Protein AF-A0A2S7SZ64-F1 (afdb_monomer_lite)

Structure (mmCIF, N/CA/C/O backbone):
data_AF-A0A2S7SZ64-F1
#
_entry.id   AF-A0A2S7SZ64-F1
#
loop_
_atom_site.group_PDB
_atom_site.id
_atom_site.type_symbol
_atom_site.label_atom_id
_atom_site.label_alt_id
_atom_site.label_comp_id
_atom_site.label_asym_id
_atom_site.label_entity_id
_atom_site.label_seq_id
_atom_site.pdbx_PDB_ins_code
_atom_site.Cartn_x
_atom_site.Cartn_y
_atom_site.Cartn_z
_atom_site.occupancy
_atom_site.B_iso_or_equiv
_atom_site.auth_seq_id
_atom_site.auth_comp_id
_atom_site.auth_asym_id
_atom_site.auth_atom_id
_atom_site.pdbx_PDB_model_num
ATOM 1 N N . MET A 1 1 ? -9.208 21.417 10.713 1.00 79.12 1 MET A N 1
ATOM 2 C CA . MET A 1 1 ? -8.557 20.089 10.823 1.00 79.12 1 MET A CA 1
ATOM 3 C C . MET A 1 1 ? -8.308 19.455 9.451 1.00 79.12 1 MET A C 1
ATOM 5 O O . MET A 1 1 ? -7.155 19.184 9.151 1.00 79.12 1 MET A O 1
ATOM 9 N N . ALA A 1 2 ? -9.322 19.334 8.583 1.00 84.81 2 ALA A N 1
ATOM 10 C CA . ALA A 1 2 ? -9.185 18.764 7.230 1.00 84.81 2 ALA A CA 1
ATOM 11 C C . ALA A 1 2 ? -8.068 19.393 6.367 1.00 84.81 2 ALA A C 1
ATOM 13 O O . ALA A 1 2 ? -7.246 18.671 5.818 1.00 84.81 2 ALA A O 1
ATOM 14 N N . LYS A 1 3 ? -7.961 20.733 6.325 1.00 90.75 3 LYS A N 1
ATOM 15 C CA . LYS A 1 3 ? -6.885 21.425 5.583 1.00 90.75 3 LYS A CA 1
ATOM 16 C C . LYS A 1 3 ? -5.477 20.989 6.020 1.00 90.75 3 LYS A C 1
ATOM 18 O O . LYS A 1 3 ? -4.621 20.765 5.177 1.00 90.75 3 LYS A O 1
ATOM 23 N N . LYS A 1 4 ? -5.252 20.815 7.331 1.00 91.81 4 LYS A N 1
ATOM 24 C CA . LYS A 1 4 ? -3.962 20.362 7.882 1.00 91.81 4 LYS A CA 1
ATOM 25 C C . LYS A 1 4 ? -3.650 18.928 7.450 1.00 91.81 4 LYS A C 1
ATOM 27 O O . LYS A 1 4 ? -2.520 18.651 7.080 1.00 91.81 4 LYS A O 1
ATOM 32 N N . ILE A 1 5 ? -4.650 18.046 7.462 1.00 92.88 5 ILE A N 1
ATOM 33 C CA . ILE A 1 5 ? -4.507 16.649 7.023 1.00 92.88 5 ILE A CA 1
ATOM 34 C C . ILE A 1 5 ? -4.114 16.592 5.546 1.00 92.88 5 ILE A C 1
ATOM 36 O O . ILE A 1 5 ? -3.137 15.937 5.213 1.00 92.88 5 ILE A O 1
ATOM 40 N N . ILE A 1 6 ? -4.812 17.330 4.680 1.00 95.12 6 ILE A N 1
ATOM 41 C CA . ILE A 1 6 ? -4.512 17.355 3.241 1.00 95.12 6 ILE A CA 1
ATOM 42 C C . ILE A 1 6 ? -3.080 17.841 2.985 1.00 95.12 6 ILE A C 1
ATOM 44 O O . ILE A 1 6 ? -2.352 17.220 2.219 1.00 95.12 6 ILE A O 1
ATOM 48 N N . ILE A 1 7 ? -2.647 18.904 3.670 1.00 96.69 7 ILE A N 1
ATOM 49 C CA . ILE A 1 7 ? -1.274 19.415 3.547 1.00 96.69 7 ILE A CA 1
ATOM 50 C C . ILE A 1 7 ? -0.246 18.361 3.986 1.00 96.69 7 ILE A C 1
ATOM 52 O O . ILE A 1 7 ? 0.742 18.158 3.287 1.00 96.69 7 ILE A O 1
ATOM 56 N N . LEU A 1 8 ? -0.481 17.663 5.105 1.00 96.69 8 LEU A N 1
ATOM 57 C CA . LEU A 1 8 ? 0.413 16.596 5.569 1.00 96.69 8 LEU A CA 1
ATOM 58 C C . LEU A 1 8 ? 0.513 15.448 4.559 1.00 96.69 8 LEU A C 1
ATOM 60 O O . LEU A 1 8 ? 1.610 14.944 4.338 1.00 96.69 8 LEU A O 1
ATOM 64 N N . ILE A 1 9 ? -0.602 15.075 3.922 1.00 97.50 9 ILE A N 1
ATOM 65 C CA . ILE A 1 9 ? -0.622 14.045 2.876 1.00 97.50 9 ILE A CA 1
ATOM 66 C C . ILE A 1 9 ? 0.201 14.496 1.669 1.00 97.50 9 ILE A C 1
ATOM 68 O O . ILE A 1 9 ? 1.030 13.740 1.177 1.00 97.50 9 ILE A O 1
ATOM 72 N N . ILE A 1 10 ? 0.025 15.734 1.202 1.00 98.00 10 ILE A N 1
ATOM 73 C CA . ILE A 1 10 ? 0.775 16.254 0.048 1.00 98.00 10 ILE A CA 1
ATOM 74 C C . ILE A 1 10 ? 2.279 16.275 0.347 1.00 98.00 10 ILE A C 1
ATOM 76 O O . ILE A 1 10 ? 3.070 15.758 -0.439 1.00 98.00 10 ILE A O 1
ATOM 80 N N . ILE A 1 11 ? 2.676 16.823 1.499 1.00 97.94 11 ILE A N 1
ATOM 81 C CA . ILE A 1 11 ? 4.088 16.893 1.895 1.00 97.94 11 ILE A CA 1
ATOM 82 C C . ILE A 1 11 ? 4.673 15.486 2.046 1.00 97.94 11 ILE A C 1
ATOM 84 O O . ILE A 1 11 ? 5.750 15.216 1.521 1.00 97.94 11 ILE A O 1
ATOM 88 N N . GLY A 1 12 ? 3.962 14.579 2.719 1.00 97.75 12 GLY A N 1
ATOM 89 C CA . GLY A 1 12 ? 4.413 13.203 2.892 1.00 97.75 12 GLY A CA 1
ATOM 90 C C . GLY A 1 12 ? 4.493 12.436 1.571 1.00 97.75 12 GLY A C 1
ATOM 91 O O . GLY A 1 12 ? 5.416 11.650 1.397 1.00 97.75 12 GLY A O 1
ATOM 92 N N . THR A 1 13 ? 3.605 12.716 0.612 1.00 98.25 13 THR A N 1
ATOM 93 C CA . THR A 1 13 ? 3.666 12.158 -0.750 1.00 98.25 13 THR A CA 1
ATOM 94 C C . THR A 1 13 ? 4.953 12.575 -1.445 1.00 98.25 13 THR A C 1
ATOM 96 O O . THR A 1 13 ? 5.682 11.721 -1.938 1.00 98.25 13 THR A O 1
ATOM 99 N N . ILE A 1 14 ? 5.254 13.879 -1.457 1.00 98.12 14 ILE A N 1
ATOM 100 C CA . ILE A 1 14 ? 6.459 14.421 -2.099 1.00 98.12 14 ILE A CA 1
ATOM 101 C C . ILE A 1 14 ? 7.715 13.864 -1.420 1.00 98.12 14 ILE A C 1
ATOM 103 O O . ILE A 1 14 ? 8.629 13.400 -2.100 1.00 98.12 14 ILE A O 1
ATOM 107 N N . ALA A 1 15 ? 7.743 13.866 -0.085 1.00 97.81 15 ALA A N 1
ATOM 108 C CA . ALA A 1 15 ? 8.870 13.360 0.688 1.00 97.81 15 ALA A CA 1
ATOM 109 C C . ALA A 1 15 ? 9.101 11.862 0.448 1.00 97.81 15 ALA A C 1
ATOM 111 O O . ALA A 1 15 ? 10.234 11.449 0.212 1.00 97.81 15 ALA A O 1
ATOM 112 N N . TYR A 1 16 ? 8.039 11.053 0.468 1.00 97.50 16 TYR A N 1
ATOM 113 C CA . TYR A 1 16 ? 8.145 9.613 0.252 1.00 97.50 16 TYR A CA 1
ATOM 114 C C . TYR A 1 16 ? 8.490 9.269 -1.195 1.00 97.50 16 TYR A C 1
ATOM 116 O O . TYR A 1 16 ? 9.268 8.351 -1.418 1.00 97.50 16 TYR A O 1
ATOM 124 N N . LEU A 1 17 ? 7.986 10.024 -2.172 1.00 96.62 17 LEU A N 1
ATOM 125 C CA . LEU A 1 17 ? 8.370 9.851 -3.569 1.00 96.62 17 LEU A CA 1
ATOM 126 C C . LEU A 1 17 ? 9.868 10.119 -3.761 1.00 96.62 17 LEU A C 1
ATOM 128 O O . LEU A 1 17 ? 10.572 9.272 -4.298 1.00 96.62 17 LEU A O 1
ATOM 132 N N . ALA A 1 18 ? 10.367 11.261 -3.280 1.00 96.62 18 ALA A N 1
ATOM 133 C CA . ALA A 1 18 ? 11.772 11.634 -3.432 1.00 96.62 18 ALA A CA 1
ATOM 134 C C . ALA A 1 18 ? 12.711 10.688 -2.664 1.00 96.62 18 ALA A C 1
ATOM 136 O O . ALA A 1 18 ? 13.688 10.184 -3.216 1.00 96.62 18 ALA A O 1
ATOM 137 N N . PHE A 1 19 ? 12.404 10.421 -1.393 1.00 96.75 19 PHE A N 1
ATOM 138 C CA . PHE A 1 19 ? 13.246 9.576 -0.553 1.00 96.75 19 PHE A CA 1
ATOM 139 C C . PHE A 1 19 ? 13.125 8.097 -0.925 1.00 96.75 19 PHE A C 1
ATOM 141 O O . PHE A 1 19 ? 14.127 7.395 -0.980 1.00 96.75 19 PHE A O 1
ATOM 148 N N . GLY A 1 20 ? 11.918 7.624 -1.238 1.00 93.12 20 GLY A N 1
ATOM 149 C CA . GLY A 1 20 ? 11.683 6.268 -1.723 1.00 93.12 20 GLY A CA 1
ATOM 150 C C . GLY A 1 20 ? 12.435 6.002 -3.022 1.00 93.12 20 GLY A C 1
ATOM 151 O O . GLY A 1 20 ? 13.107 4.982 -3.119 1.00 93.12 20 GLY A O 1
ATOM 152 N N . TRP A 1 21 ? 12.414 6.943 -3.971 1.00 90.50 21 TRP A N 1
ATOM 153 C CA . TRP A 1 21 ? 13.226 6.841 -5.186 1.00 90.50 21 TRP A CA 1
ATOM 154 C C . TRP A 1 21 ? 14.716 6.723 -4.853 1.00 90.50 21 TRP A C 1
ATOM 156 O O . TRP A 1 21 ? 15.386 5.805 -5.315 1.00 90.50 21 TRP A O 1
ATOM 166 N N . PHE A 1 22 ? 15.237 7.608 -4.001 1.00 94.31 22 PHE A N 1
ATOM 167 C CA . PHE A 1 22 ? 16.640 7.566 -3.591 1.00 94.31 22 PHE A CA 1
ATOM 168 C C . PHE A 1 22 ? 17.032 6.223 -2.949 1.00 94.31 22 PHE A C 1
ATOM 170 O O . PHE A 1 22 ? 18.067 5.651 -3.280 1.00 94.31 22 PHE A O 1
ATOM 177 N N . ILE A 1 23 ? 16.205 5.678 -2.056 1.00 96.00 23 ILE A N 1
ATOM 178 C CA . ILE A 1 23 ? 16.510 4.401 -1.405 1.00 96.00 23 ILE A CA 1
ATOM 179 C C . ILE A 1 23 ? 16.375 3.228 -2.385 1.00 96.00 23 ILE A C 1
ATOM 181 O O . ILE A 1 23 ? 17.302 2.432 -2.517 1.00 96.00 23 ILE A O 1
ATOM 185 N N . PHE A 1 24 ? 15.232 3.091 -3.055 1.00 90.06 24 PHE A N 1
ATOM 186 C CA . PHE A 1 24 ? 14.918 1.877 -3.811 1.00 90.06 24 PHE A CA 1
ATOM 187 C C . PHE A 1 24 ? 15.576 1.827 -5.185 1.00 90.06 24 PHE A C 1
ATOM 189 O O . PHE A 1 24 ? 15.987 0.749 -5.599 1.00 90.06 24 PHE A O 1
ATOM 196 N N . ASP A 1 25 ? 15.705 2.963 -5.866 1.00 87.69 25 ASP A N 1
ATOM 197 C CA . ASP A 1 25 ? 16.307 3.022 -7.198 1.00 87.69 25 ASP A CA 1
ATOM 198 C C . ASP A 1 25 ? 17.821 3.250 -7.099 1.00 87.69 25 ASP A C 1
ATOM 200 O O . ASP A 1 25 ? 18.612 2.465 -7.615 1.00 87.69 25 ASP A O 1
ATOM 204 N N . TYR A 1 26 ? 18.249 4.275 -6.352 1.00 91.44 26 TYR A N 1
ATOM 205 C CA . TYR A 1 26 ? 19.664 4.653 -6.315 1.00 91.44 26 TYR A CA 1
ATOM 206 C C . TYR A 1 26 ? 20.508 3.783 -5.371 1.00 91.44 26 TYR A C 1
ATOM 208 O O . TYR A 1 26 ? 21.548 3.273 -5.784 1.00 91.44 26 TYR A O 1
ATOM 216 N N . LEU A 1 27 ? 20.091 3.584 -4.113 1.00 95.25 27 LEU A N 1
ATOM 217 C CA . LEU A 1 27 ? 20.891 2.791 -3.164 1.00 95.25 27 LEU A CA 1
ATOM 218 C C . LEU A 1 27 ? 20.735 1.280 -3.364 1.00 95.25 27 LEU A C 1
ATOM 220 O O . LEU A 1 27 ? 21.711 0.542 -3.236 1.00 95.25 27 LEU A O 1
ATOM 224 N N . LEU A 1 28 ? 19.512 0.816 -3.630 1.00 94.62 28 LEU A N 1
ATOM 225 C CA . LEU A 1 28 ? 19.178 -0.610 -3.646 1.00 94.62 28 LEU A CA 1
ATOM 226 C C . LEU A 1 28 ? 18.861 -1.166 -5.040 1.00 94.62 28 LEU A C 1
ATOM 228 O O . LEU A 1 28 ? 18.703 -2.381 -5.161 1.00 94.62 28 LEU A O 1
ATOM 232 N N . GLY A 1 29 ? 18.800 -0.342 -6.091 1.00 88.94 29 GLY A N 1
ATOM 233 C CA . GLY A 1 29 ? 18.338 -0.775 -7.417 1.00 88.94 29 GLY A CA 1
ATOM 234 C C . GLY A 1 29 ? 19.162 -1.933 -7.977 1.00 88.94 29 GLY A C 1
ATOM 235 O O . GLY A 1 29 ? 18.632 -3.012 -8.224 1.00 88.94 29 GLY A O 1
ATOM 236 N N . ALA A 1 30 ? 20.488 -1.773 -8.038 1.00 90.25 30 ALA A N 1
ATOM 237 C CA . ALA A 1 30 ? 21.381 -2.825 -8.531 1.00 90.25 30 ALA A CA 1
ATOM 238 C C . ALA A 1 30 ? 21.287 -4.119 -7.702 1.00 90.25 30 ALA A C 1
ATOM 240 O O . ALA A 1 30 ? 21.290 -5.222 -8.247 1.00 90.25 30 ALA A O 1
ATOM 241 N N . TYR A 1 31 ? 21.179 -3.992 -6.375 1.00 93.31 31 TYR A N 1
ATOM 242 C CA . TYR A 1 31 ? 21.040 -5.148 -5.493 1.00 93.31 31 TYR A CA 1
ATOM 243 C C . TYR A 1 31 ? 19.717 -5.883 -5.734 1.00 93.31 31 TYR A C 1
ATOM 245 O O . TYR A 1 31 ? 19.708 -7.111 -5.832 1.00 93.31 31 TYR A O 1
ATOM 253 N N . THR A 1 32 ? 18.611 -5.147 -5.856 1.00 89.81 32 THR A N 1
ATOM 254 C CA . THR A 1 32 ? 17.286 -5.736 -6.078 1.00 89.81 32 THR A CA 1
ATOM 255 C C . THR A 1 32 ? 17.177 -6.373 -7.458 1.00 89.81 32 THR A C 1
ATOM 257 O O . THR A 1 32 ? 16.687 -7.495 -7.550 1.00 89.81 32 THR A O 1
ATOM 260 N N . ASP A 1 33 ? 17.715 -5.760 -8.512 1.00 87.44 33 ASP A N 1
ATOM 261 C CA . ASP A 1 33 ? 17.693 -6.347 -9.856 1.00 87.44 33 ASP A CA 1
ATOM 262 C C . ASP A 1 33 ? 18.474 -7.676 -9.926 1.00 87.44 33 ASP A C 1
ATOM 264 O O . ASP A 1 33 ? 18.007 -8.631 -10.550 1.00 87.44 33 ASP A O 1
ATOM 268 N N . MET A 1 34 ? 19.610 -7.788 -9.225 1.00 91.50 34 MET A N 1
ATOM 269 C CA . MET A 1 34 ? 20.414 -9.021 -9.191 1.00 91.50 34 MET A CA 1
ATOM 270 C C . MET A 1 34 ? 19.818 -10.142 -8.328 1.00 91.50 34 MET A C 1
ATOM 272 O O . MET A 1 34 ? 20.130 -11.310 -8.552 1.00 91.50 34 MET A O 1
ATOM 276 N N . ASN A 1 35 ? 19.002 -9.805 -7.325 1.00 93.56 35 ASN A N 1
ATOM 277 C CA . ASN A 1 35 ? 18.551 -10.756 -6.299 1.00 93.56 35 ASN A CA 1
ATOM 278 C C . ASN A 1 35 ? 17.030 -10.972 -6.280 1.00 93.56 35 ASN A C 1
ATOM 280 O O . ASN A 1 35 ? 16.515 -11.630 -5.376 1.00 93.56 35 ASN A O 1
ATOM 284 N N . THR A 1 36 ? 16.295 -10.441 -7.258 1.00 86.38 36 THR A N 1
ATOM 285 C CA . THR A 1 36 ? 14.858 -10.697 -7.418 1.00 86.38 36 THR A CA 1
ATOM 286 C C . THR A 1 36 ? 14.589 -11.584 -8.624 1.00 86.38 36 THR A C 1
ATOM 288 O O . THR A 1 36 ? 15.327 -11.591 -9.609 1.00 86.38 36 THR A O 1
ATOM 291 N N . THR A 1 37 ? 13.527 -12.386 -8.539 1.00 86.19 37 THR A N 1
ATOM 292 C CA . THR A 1 37 ? 13.108 -13.249 -9.645 1.00 86.19 37 THR A CA 1
ATOM 293 C C . THR A 1 37 ? 12.700 -12.400 -10.844 1.00 86.19 37 THR A C 1
ATOM 295 O O . THR A 1 37 ? 11.754 -11.618 -10.766 1.00 86.19 37 THR A O 1
ATOM 298 N N . GLN A 1 38 ? 13.385 -12.597 -11.968 1.00 85.31 38 GLN A N 1
ATOM 299 C CA . GLN A 1 38 ? 13.095 -11.905 -13.218 1.00 85.31 38 GLN A CA 1
ATOM 300 C C . GLN A 1 38 ? 12.168 -12.768 -14.077 1.00 85.31 38 GLN A C 1
ATOM 302 O O . GLN A 1 38 ? 12.602 -13.729 -14.709 1.00 85.31 38 GLN A O 1
ATOM 307 N N . ILE A 1 39 ? 10.875 -12.440 -14.085 1.00 90.56 39 ILE A N 1
ATOM 308 C CA . ILE A 1 39 ? 9.897 -13.071 -14.980 1.00 90.56 39 ILE A CA 1
ATOM 309 C C . ILE A 1 39 ? 9.826 -12.228 -16.266 1.00 90.56 39 ILE A C 1
ATOM 311 O O . ILE A 1 39 ? 9.465 -11.048 -16.184 1.00 90.56 39 ILE A O 1
ATOM 315 N N . PRO A 1 40 ? 10.155 -12.783 -17.451 1.00 90.06 40 PRO A N 1
ATOM 316 C CA . PRO A 1 40 ? 10.099 -12.036 -18.705 1.00 90.06 40 PRO A CA 1
ATOM 317 C C . PRO A 1 40 ? 8.723 -11.401 -18.939 1.00 90.06 40 PRO A C 1
ATOM 319 O O . PRO A 1 40 ? 7.695 -12.062 -18.817 1.00 90.06 40 PRO A O 1
ATOM 322 N N . GLY A 1 41 ? 8.708 -10.106 -19.261 1.00 89.06 41 GLY A N 1
ATOM 323 C CA . GLY A 1 41 ? 7.478 -9.344 -19.501 1.00 89.06 41 GLY A CA 1
ATOM 324 C C . GLY A 1 41 ? 6.691 -8.947 -18.245 1.00 89.06 41 GLY A C 1
ATOM 325 O O . GLY A 1 41 ? 5.656 -8.295 -18.372 1.00 89.06 41 GLY A O 1
ATOM 326 N N . PHE A 1 42 ? 7.152 -9.292 -17.037 1.00 92.25 42 PHE A N 1
ATOM 327 C CA . PHE A 1 42 ? 6.466 -8.906 -15.801 1.00 92.25 42 PHE A CA 1
ATOM 328 C C . PHE A 1 42 ? 6.705 -7.441 -15.417 1.00 92.25 42 PHE A C 1
ATOM 330 O O . PHE A 1 42 ? 5.750 -6.730 -15.109 1.00 92.25 42 PHE A O 1
ATOM 337 N N . LYS A 1 43 ? 7.961 -6.977 -15.444 1.00 91.38 43 LYS A N 1
ATOM 338 C CA . LYS A 1 43 ? 8.329 -5.577 -15.166 1.00 91.38 43 LYS A CA 1
ATOM 339 C C . LYS A 1 43 ? 8.089 -4.734 -16.421 1.00 91.38 43 LYS A C 1
ATOM 341 O O . LYS A 1 43 ? 8.429 -5.156 -17.526 1.00 91.38 43 LYS A O 1
ATOM 346 N N . LYS A 1 44 ? 7.502 -3.552 -16.249 1.00 92.12 44 LYS A N 1
ATOM 347 C CA . LYS A 1 44 ? 7.314 -2.581 -17.331 1.00 92.12 44 LYS A CA 1
ATOM 348 C C . LYS A 1 44 ? 8.646 -1.945 -17.707 1.00 92.12 44 LYS A C 1
ATOM 350 O O . LYS A 1 44 ? 9.493 -1.704 -16.846 1.00 92.12 44 LYS A O 1
ATOM 355 N N . THR A 1 45 ? 8.818 -1.664 -18.991 1.00 91.94 45 THR A N 1
ATOM 356 C CA . THR A 1 45 ? 9.939 -0.860 -19.485 1.00 91.94 45 THR A CA 1
ATOM 357 C C . THR A 1 45 ? 9.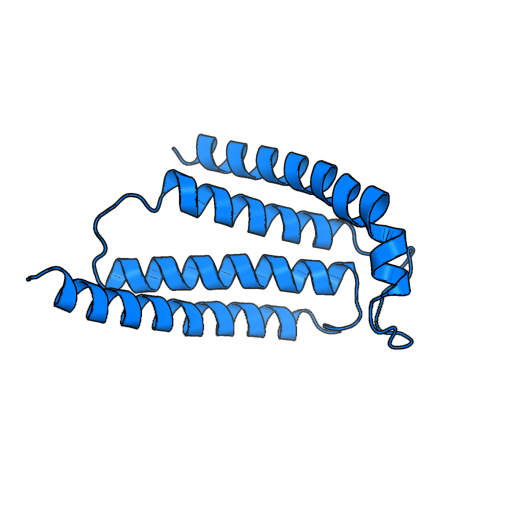782 0.604 -19.060 1.00 91.94 45 THR A C 1
ATOM 359 O O . THR A 1 45 ? 8.715 1.021 -18.605 1.00 91.94 45 THR A O 1
ATOM 362 N N . ALA A 1 46 ? 10.842 1.404 -19.194 1.00 89.94 46 ALA A N 1
ATOM 363 C CA . ALA A 1 46 ? 10.826 2.810 -18.778 1.00 89.94 46 ALA A CA 1
ATOM 364 C C . ALA A 1 46 ? 9.748 3.644 -19.501 1.00 89.94 46 ALA A C 1
ATOM 366 O O . ALA A 1 46 ? 9.155 4.533 -18.898 1.00 89.94 46 ALA A O 1
ATOM 367 N N . ASP A 1 47 ? 9.455 3.332 -20.765 1.00 93.62 47 ASP A N 1
ATOM 368 C CA . ASP A 1 47 ? 8.396 3.955 -21.571 1.00 93.62 47 ASP A CA 1
ATOM 369 C C . ASP A 1 47 ? 6.981 3.504 -21.173 1.00 93.62 47 ASP A C 1
ATOM 371 O O . ASP A 1 47 ? 6.019 4.248 -21.354 1.00 93.62 47 ASP A O 1
ATOM 375 N N . GLN A 1 48 ? 6.846 2.310 -20.595 1.00 93.69 48 GLN A N 1
ATOM 376 C CA . GLN A 1 48 ? 5.576 1.781 -20.090 1.00 93.69 48 GLN A CA 1
ATOM 377 C C . GLN A 1 48 ? 5.304 2.177 -18.632 1.00 93.69 48 GLN A C 1
ATOM 379 O O . GLN A 1 48 ? 4.170 2.048 -18.155 1.00 93.69 48 GLN A O 1
ATOM 384 N N . PHE A 1 49 ? 6.334 2.621 -17.910 1.00 94.44 49 PHE A N 1
ATOM 385 C CA . PHE A 1 49 ? 6.238 3.010 -16.512 1.00 94.44 49 PHE A CA 1
ATOM 386 C C . PHE A 1 49 ? 5.304 4.211 -16.335 1.00 94.44 49 PHE A C 1
ATOM 388 O O . PHE A 1 49 ? 5.452 5.247 -16.982 1.00 94.44 49 PHE A O 1
ATOM 395 N N . SER A 1 50 ? 4.348 4.104 -15.410 1.00 95.94 50 SER A N 1
ATOM 396 C CA . SER A 1 50 ? 3.367 5.168 -15.175 1.00 95.94 50 SER A CA 1
ATOM 397 C C . SER A 1 50 ? 3.660 5.939 -13.893 1.00 95.94 50 SER A C 1
ATOM 399 O O . SER A 1 50 ? 3.262 5.547 -12.792 1.00 95.94 50 SER A O 1
ATOM 401 N N . MET A 1 51 ? 4.307 7.095 -14.052 1.00 95.94 51 MET A N 1
ATOM 402 C CA . MET A 1 51 ? 4.577 8.021 -12.951 1.00 95.94 51 MET A CA 1
ATOM 403 C C . MET A 1 51 ? 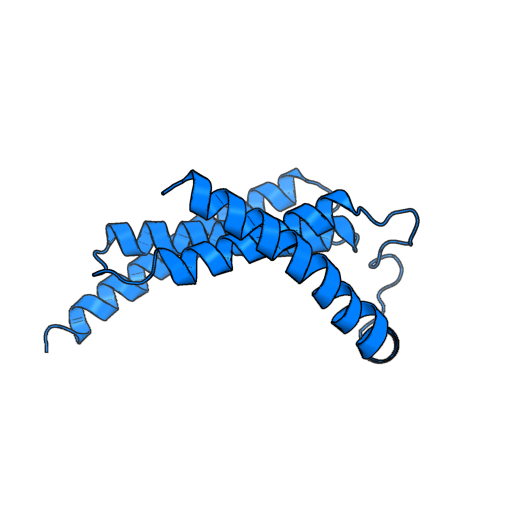3.308 8.464 -12.194 1.00 95.94 51 MET A C 1
ATOM 405 O O . MET A 1 51 ? 3.347 8.494 -10.963 1.00 95.94 51 MET A O 1
ATOM 409 N N . PRO A 1 52 ? 2.159 8.746 -12.848 1.00 97.06 52 PRO A N 1
ATOM 410 C CA . PRO A 1 52 ? 0.927 9.072 -12.129 1.00 97.06 52 PRO A CA 1
ATOM 411 C C . PRO A 1 52 ? 0.486 7.985 -11.142 1.00 97.06 52 PRO A C 1
ATOM 413 O O . PRO A 1 52 ? 0.106 8.302 -10.016 1.00 97.06 52 PRO A O 1
ATOM 416 N N . TYR A 1 53 ? 0.579 6.705 -11.519 1.00 97.06 53 TYR A N 1
ATOM 417 C CA . TYR A 1 53 ? 0.232 5.610 -10.611 1.00 97.06 53 TYR A CA 1
ATOM 418 C C . TYR A 1 53 ? 1.232 5.474 -9.456 1.00 97.06 53 TYR A C 1
ATOM 420 O O . TYR A 1 53 ? 0.817 5.194 -8.330 1.00 97.06 53 TYR A O 1
ATOM 428 N N . LEU A 1 54 ? 2.521 5.758 -9.679 1.00 96.88 54 LEU A N 1
ATOM 429 C CA . LEU A 1 54 ? 3.491 5.825 -8.582 1.00 96.88 54 LEU A CA 1
ATOM 430 C C . LEU A 1 54 ? 3.127 6.943 -7.592 1.00 96.88 54 LEU A C 1
ATOM 432 O O . LEU A 1 54 ? 3.105 6.712 -6.385 1.00 96.88 54 LEU A O 1
ATOM 436 N N . VAL A 1 55 ? 2.768 8.133 -8.086 1.00 98.00 55 VAL A N 1
ATOM 437 C CA . VAL A 1 55 ? 2.338 9.254 -7.233 1.00 98.00 55 VAL A CA 1
ATOM 438 C C . VAL A 1 55 ? 1.094 8.885 -6.420 1.00 98.00 55 VAL A C 1
ATOM 440 O O . VAL A 1 55 ? 1.047 9.175 -5.225 1.00 98.00 55 VAL A O 1
ATOM 443 N N . ILE A 1 56 ? 0.114 8.202 -7.024 1.00 98.12 56 ILE A N 1
ATOM 444 C CA . ILE A 1 56 ? -1.078 7.710 -6.311 1.00 98.12 56 ILE A CA 1
ATOM 445 C C . ILE A 1 56 ? -0.684 6.706 -5.219 1.00 98.12 56 ILE A C 1
ATOM 447 O O . ILE A 1 56 ? -1.209 6.784 -4.107 1.00 98.12 56 ILE A O 1
ATOM 451 N N . SER A 1 57 ? 0.264 5.807 -5.499 1.00 97.94 57 SER A N 1
ATOM 452 C CA . SER A 1 57 ? 0.777 4.861 -4.506 1.00 97.94 57 SER A CA 1
ATOM 453 C C . SER A 1 57 ? 1.392 5.582 -3.300 1.00 97.94 57 SER A C 1
ATOM 455 O O . SER A 1 57 ? 0.995 5.340 -2.156 1.00 97.94 57 SER A O 1
ATOM 457 N N . CYS A 1 58 ? 2.284 6.547 -3.549 1.00 98.12 58 CYS A N 1
ATOM 458 C CA . CYS A 1 58 ? 2.901 7.361 -2.502 1.00 98.12 58 CYS A CA 1
ATOM 459 C C . CYS A 1 58 ? 1.865 8.181 -1.717 1.00 98.12 58 CYS A C 1
ATOM 461 O O . CYS A 1 58 ? 1.977 8.304 -0.496 1.00 98.12 58 CYS A O 1
ATOM 463 N N . ALA A 1 59 ? 0.842 8.712 -2.392 1.00 98.38 59 ALA A N 1
ATOM 464 C CA . ALA A 1 59 ? -0.225 9.474 -1.753 1.00 98.38 59 ALA A CA 1
ATOM 465 C C . ALA A 1 59 ? -1.084 8.610 -0.829 1.00 98.38 59 ALA A C 1
ATOM 467 O O . ALA A 1 59 ? -1.385 9.026 0.291 1.00 98.38 59 ALA A O 1
ATOM 468 N N . ALA A 1 60 ? -1.426 7.393 -1.254 1.00 98.38 60 ALA A N 1
ATOM 469 C CA . ALA A 1 60 ? -2.152 6.440 -0.423 1.00 98.38 60 ALA A CA 1
ATOM 470 C C . ALA A 1 60 ? -1.340 6.032 0.813 1.00 98.38 60 ALA A C 1
ATOM 472 O O . ALA A 1 60 ? -1.879 6.015 1.922 1.00 98.38 60 ALA A O 1
ATOM 473 N N . TYR A 1 61 ? -0.033 5.797 0.656 1.00 97.88 61 TYR A N 1
ATOM 474 C CA . TYR A 1 61 ? 0.832 5.492 1.793 1.00 97.88 61 TYR A CA 1
ATOM 475 C C . TYR A 1 61 ? 0.974 6.679 2.750 1.00 97.88 61 TYR A C 1
ATOM 477 O O . TYR A 1 61 ? 0.835 6.527 3.962 1.00 97.88 61 TYR A O 1
ATOM 485 N N . SER A 1 62 ? 1.164 7.892 2.228 1.00 97.81 62 SER A N 1
ATOM 486 C CA . SER A 1 62 ? 1.209 9.093 3.060 1.00 97.81 62 SER A CA 1
ATOM 487 C C . SER A 1 62 ? -0.107 9.315 3.813 1.00 97.81 62 SER A C 1
ATOM 489 O O . SER A 1 62 ? -0.086 9.597 5.013 1.00 97.81 62 SER A O 1
ATOM 491 N N . ALA A 1 63 ? -1.251 9.116 3.152 1.00 97.50 63 ALA A N 1
ATOM 492 C CA . ALA A 1 63 ? -2.565 9.162 3.784 1.00 97.50 63 ALA A CA 1
ATOM 493 C C . ALA A 1 63 ? -2.715 8.119 4.895 1.00 97.50 63 ALA A C 1
ATOM 495 O O . ALA A 1 63 ? -3.248 8.452 5.954 1.00 97.50 63 ALA A O 1
ATOM 496 N N . LEU A 1 64 ? -2.193 6.904 4.703 1.00 96.75 64 LEU A N 1
ATOM 497 C CA . LEU A 1 64 ? -2.176 5.864 5.731 1.00 96.75 64 LEU A CA 1
ATOM 498 C C . LEU A 1 64 ? -1.362 6.295 6.953 1.00 96.75 64 LEU A C 1
ATOM 500 O O . LEU A 1 64 ? -1.856 6.210 8.075 1.00 96.75 64 LEU A O 1
ATOM 504 N N . ILE A 1 65 ? -0.150 6.814 6.752 1.00 96.00 65 ILE A N 1
ATOM 505 C CA . ILE A 1 65 ? 0.697 7.277 7.858 1.00 96.00 65 ILE A CA 1
ATOM 506 C C . ILE A 1 65 ? 0.047 8.453 8.595 1.00 96.00 65 ILE A C 1
ATOM 508 O O . ILE A 1 65 ? 0.007 8.459 9.825 1.00 96.00 65 ILE A O 1
ATOM 512 N N . VAL A 1 66 ? -0.531 9.423 7.880 1.00 94.94 66 VAL A N 1
ATOM 513 C CA . VAL A 1 66 ? -1.260 10.538 8.507 1.00 94.94 66 VAL A CA 1
ATOM 514 C C . VAL A 1 66 ? -2.479 10.031 9.279 1.00 94.94 66 VAL A C 1
ATOM 516 O O . VAL A 1 66 ? -2.721 10.490 10.396 1.00 94.94 66 VAL A O 1
ATOM 519 N N . PHE A 1 67 ? -3.226 9.071 8.731 1.00 92.38 67 PHE A N 1
ATOM 520 C CA . PHE A 1 67 ? -4.346 8.436 9.421 1.00 92.38 67 PHE A CA 1
ATOM 521 C C . PHE A 1 67 ? -3.890 7.766 10.726 1.00 92.38 67 PHE A C 1
ATOM 523 O O . PHE A 1 67 ? -4.475 8.020 11.778 1.00 92.38 67 PHE A O 1
ATOM 530 N N . VAL A 1 68 ? -2.794 7.005 10.697 1.00 90.56 68 VAL A N 1
ATOM 531 C CA . VAL A 1 68 ? -2.228 6.360 11.891 1.00 90.56 68 VAL A CA 1
ATOM 532 C C . VAL A 1 68 ? -1.770 7.390 12.929 1.00 90.56 68 VAL A C 1
ATOM 534 O O . VAL A 1 68 ? -2.156 7.315 14.093 1.00 90.56 68 VAL A O 1
ATOM 537 N N . LEU A 1 69 ? -0.996 8.396 12.525 1.00 90.00 69 LEU A N 1
ATOM 538 C CA . LEU A 1 69 ? -0.418 9.365 13.460 1.00 90.00 69 LEU A CA 1
ATOM 539 C C . LEU A 1 69 ? -1.452 10.334 14.052 1.00 90.00 69 LEU A C 1
ATOM 541 O O . LEU A 1 69 ? -1.299 10.779 15.188 1.00 90.00 69 LEU A O 1
ATOM 545 N N . VAL A 1 70 ? -2.490 10.695 13.292 1.00 85.00 70 VAL A N 1
ATOM 546 C CA . VAL A 1 70 ? -3.456 11.732 13.696 1.00 85.00 70 VAL A CA 1
ATOM 547 C C . VAL A 1 70 ? -4.733 11.139 14.286 1.00 85.00 70 VAL A C 1
ATOM 549 O O . VAL A 1 70 ? -5.299 11.726 15.210 1.00 85.00 70 VAL A O 1
ATOM 552 N N . TYR A 1 71 ? -5.214 10.006 13.767 1.00 74.50 71 TYR A N 1
ATOM 553 C CA . TYR A 1 71 ? -6.536 9.476 14.115 1.00 74.50 71 TYR A CA 1
ATOM 554 C C . TYR A 1 71 ? -6.518 8.270 15.054 1.00 74.50 71 TYR A C 1
ATOM 556 O O . TYR A 1 71 ? -7.532 8.015 15.706 1.00 74.50 71 TYR A O 1
ATOM 564 N N . LEU A 1 72 ? -5.400 7.556 15.186 1.00 74.25 72 LEU A N 1
ATOM 565 C CA . LEU A 1 72 ? -5.353 6.255 15.867 1.00 74.25 72 LEU A CA 1
ATOM 566 C C . LEU A 1 72 ? -5.137 6.339 17.396 1.00 74.25 72 LEU A C 1
ATOM 568 O O . LEU A 1 72 ? -4.652 5.407 18.022 1.00 74.25 72 LEU A O 1
ATOM 572 N N . THR A 1 73 ? -5.549 7.438 18.034 1.00 58.94 73 THR A N 1
ATOM 573 C CA . THR A 1 73 ? -5.272 7.746 19.455 1.00 58.94 73 THR A CA 1
ATOM 574 C C . THR A 1 73 ? -6.500 7.699 20.376 1.00 58.94 73 THR A C 1
ATOM 576 O O . THR A 1 73 ? -6.486 8.283 21.458 1.00 58.94 73 THR A O 1
ATOM 579 N N . LYS A 1 74 ? -7.600 7.040 19.979 1.00 59.88 74 LYS A N 1
ATOM 580 C CA . LYS A 1 74 ? -8.862 7.055 20.750 1.00 59.88 74 LYS A CA 1
ATOM 581 C C . LYS A 1 74 ? -9.436 5.670 21.023 1.00 59.88 74 LYS A C 1
ATOM 583 O O . LYS A 1 74 ? -9.253 4.747 20.240 1.00 59.88 74 LYS A O 1
ATOM 588 N N . THR A 1 75 ? -10.212 5.588 22.106 1.00 60.34 75 THR A N 1
ATOM 589 C CA . THR A 1 75 ? -10.978 4.408 22.524 1.00 60.34 75 THR A CA 1
ATOM 590 C C . THR A 1 75 ? -11.775 3.795 21.367 1.00 60.34 75 THR A C 1
ATOM 592 O O . THR A 1 75 ? -12.572 4.461 20.683 1.00 60.34 75 THR A O 1
ATOM 595 N N . THR A 1 76 ? -11.527 2.506 21.149 1.00 66.81 76 THR A N 1
ATOM 596 C CA . THR A 1 76 ? -12.042 1.685 20.054 1.00 66.81 76 THR A CA 1
ATOM 597 C C . THR A 1 76 ? -13.323 0.978 20.486 1.00 66.81 76 THR A C 1
ATOM 599 O O . THR A 1 76 ? -13.317 0.064 21.299 1.00 66.81 76 THR A O 1
ATOM 602 N N . ASN A 1 77 ? -14.458 1.398 19.926 1.00 85.94 77 ASN A N 1
ATOM 603 C CA . ASN A 1 77 ? -15.657 0.561 19.918 1.00 85.94 77 ASN A CA 1
ATOM 604 C C . ASN A 1 77 ? -15.671 -0.281 18.634 1.00 85.94 77 ASN A C 1
ATOM 606 O O . ASN A 1 77 ? -14.943 0.013 17.686 1.00 85.94 77 ASN A O 1
ATOM 610 N N . VAL A 1 78 ? -16.509 -1.315 18.592 1.00 89.94 78 VAL A N 1
ATOM 611 C CA . VAL A 1 78 ? -16.537 -2.285 17.483 1.00 89.94 78 VAL A CA 1
ATOM 612 C C . VAL A 1 78 ? -16.735 -1.614 16.116 1.00 89.94 78 VAL A C 1
ATOM 614 O O . VAL A 1 78 ? -16.033 -1.943 15.164 1.00 89.94 78 VAL A O 1
ATOM 617 N N . ILE A 1 79 ? -17.624 -0.617 16.027 1.00 91.00 79 ILE A N 1
ATOM 618 C CA . ILE A 1 79 ? -17.883 0.132 14.784 1.00 91.00 79 ILE A CA 1
ATOM 619 C C . ILE A 1 79 ? -16.630 0.892 14.332 1.00 91.00 79 ILE A C 1
ATOM 621 O O . ILE A 1 79 ? -16.251 0.828 13.164 1.00 91.00 79 ILE A O 1
ATOM 625 N N . LYS A 1 80 ? -15.948 1.583 15.252 1.00 89.38 80 LYS A N 1
ATOM 626 C CA . LYS A 1 80 ? -14.678 2.255 14.951 1.00 89.38 80 LYS A CA 1
ATOM 627 C C . LYS A 1 80 ? -13.602 1.258 14.533 1.00 89.38 80 LYS A C 1
ATOM 629 O O . LYS A 1 80 ? -12.821 1.591 13.649 1.00 89.38 80 LYS A O 1
ATOM 634 N N . GLY A 1 81 ? -13.578 0.065 15.126 1.00 90.62 81 GLY A N 1
ATOM 635 C CA . GLY A 1 81 ? -12.703 -1.038 14.728 1.00 90.62 81 GLY A CA 1
ATOM 636 C C . GLY A 1 81 ? -12.884 -1.422 13.263 1.00 90.62 81 GLY A C 1
ATOM 637 O O . GLY A 1 81 ? -11.915 -1.431 12.507 1.00 90.62 81 GLY A O 1
ATOM 638 N N . ILE A 1 82 ? -14.136 -1.639 12.846 1.00 94.25 82 ILE A N 1
ATOM 639 C CA . ILE A 1 82 ? -14.494 -1.934 11.449 1.00 94.25 82 ILE A CA 1
ATOM 640 C C . ILE A 1 82 ? -14.052 -0.809 10.517 1.00 94.25 82 ILE A C 1
ATOM 642 O O . ILE A 1 82 ? -13.370 -1.064 9.531 1.00 94.25 82 ILE A O 1
ATOM 646 N N . ILE A 1 83 ? -14.421 0.437 10.829 1.00 93.44 83 ILE A N 1
ATOM 647 C CA . ILE A 1 83 ? -14.113 1.591 9.972 1.00 93.44 83 ILE A CA 1
ATOM 648 C C . ILE A 1 83 ? -12.599 1.773 9.845 1.00 93.44 83 ILE A C 1
ATOM 650 O O . ILE A 1 83 ? -12.094 1.979 8.746 1.00 93.44 83 ILE A O 1
ATOM 654 N N . THR A 1 84 ? -11.869 1.659 10.956 1.00 92.69 84 THR A N 1
ATOM 655 C CA . THR A 1 84 ? -10.406 1.775 10.973 1.00 92.69 84 THR A CA 1
ATOM 656 C C . THR A 1 84 ? -9.772 0.684 10.118 1.00 92.69 84 THR A C 1
ATOM 658 O O . THR A 1 84 ? -8.945 0.994 9.264 1.00 92.69 84 THR A O 1
ATOM 661 N N . GLY A 1 85 ? -10.204 -0.569 10.287 1.00 94.38 85 GLY A N 1
ATOM 662 C CA . GLY A 1 85 ? -9.741 -1.687 9.469 1.00 94.38 85 GLY A CA 1
ATOM 663 C C . GLY A 1 85 ? -10.033 -1.480 7.983 1.00 94.38 85 GLY A C 1
ATOM 664 O O . GLY A 1 85 ? -9.134 -1.608 7.158 1.00 94.38 85 GLY A O 1
ATOM 665 N N . ALA A 1 86 ? -11.253 -1.072 7.633 1.00 97.06 86 ALA A N 1
ATOM 666 C CA . ALA A 1 86 ? -11.642 -0.850 6.244 1.00 97.06 86 ALA A CA 1
ATOM 667 C C . ALA A 1 86 ? -10.827 0.276 5.589 1.00 97.06 86 ALA A C 1
ATOM 669 O O . ALA A 1 86 ? -10.348 0.111 4.470 1.00 97.06 86 ALA A O 1
ATOM 670 N N . VAL A 1 87 ? -10.609 1.395 6.292 1.00 95.88 87 VAL A N 1
ATOM 671 C CA . VAL A 1 87 ? -9.784 2.511 5.797 1.00 95.88 87 VAL A CA 1
ATOM 672 C C . VAL A 1 87 ? -8.334 2.074 5.590 1.00 95.88 87 VAL A C 1
ATOM 674 O O . VAL A 1 87 ? -7.756 2.385 4.550 1.00 95.88 87 VAL A O 1
ATOM 677 N N . ILE A 1 88 ? -7.756 1.322 6.532 1.00 96.00 88 ILE A N 1
ATOM 678 C CA . ILE A 1 88 ? -6.403 0.766 6.379 1.00 96.00 88 ILE A CA 1
ATOM 679 C C . ILE A 1 88 ? -6.347 -0.154 5.156 1.00 96.00 88 ILE A C 1
ATOM 681 O O . ILE A 1 88 ? -5.460 0.014 4.323 1.00 96.00 88 ILE A O 1
ATOM 685 N N . GLY A 1 89 ? -7.309 -1.071 5.011 1.00 97.56 89 GLY A N 1
ATOM 686 C CA . GLY A 1 89 ? -7.391 -1.982 3.868 1.00 97.56 89 GLY A CA 1
ATOM 687 C C . GLY A 1 89 ? -7.446 -1.244 2.532 1.00 97.56 89 GLY A C 1
ATOM 688 O O . GLY A 1 89 ? -6.659 -1.547 1.639 1.00 97.56 89 GLY A O 1
ATOM 689 N N . VAL A 1 90 ? -8.300 -0.221 2.421 1.00 98.50 90 VAL A N 1
ATOM 690 C CA . VAL A 1 90 ? -8.397 0.624 1.218 1.00 98.50 90 VAL A CA 1
ATOM 691 C C . VAL A 1 90 ? -7.065 1.301 0.905 1.00 98.50 90 VAL A C 1
ATOM 693 O O . VAL A 1 90 ? -6.602 1.239 -0.230 1.00 98.50 90 VAL A O 1
ATOM 696 N N . LEU A 1 91 ? -6.435 1.947 1.888 1.00 98.31 91 LEU A N 1
ATOM 697 C CA . LEU A 1 91 ? -5.207 2.710 1.653 1.00 98.31 91 LEU A CA 1
ATOM 698 C C . LEU A 1 91 ? -4.021 1.803 1.300 1.00 98.31 91 LEU A C 1
ATOM 700 O O . LEU A 1 91 ? -3.264 2.128 0.386 1.00 98.31 91 LEU A O 1
ATOM 704 N N . VAL A 1 92 ? -3.889 0.651 1.966 1.00 98.25 92 VAL A N 1
ATOM 705 C CA . VAL A 1 92 ? -2.858 -0.351 1.650 1.00 98.25 92 VAL A CA 1
ATOM 706 C C . VAL A 1 92 ? -3.074 -0.931 0.251 1.00 98.25 92 VAL A C 1
ATOM 708 O O . VAL A 1 92 ? -2.118 -1.018 -0.518 1.00 98.25 92 VAL A O 1
ATOM 711 N N . ALA A 1 93 ? -4.313 -1.269 -0.113 1.00 98.19 93 ALA A N 1
ATOM 712 C CA . ALA A 1 93 ? -4.617 -1.803 -1.437 1.00 98.19 93 ALA A CA 1
ATOM 713 C C . ALA A 1 93 ? -4.390 -0.766 -2.545 1.00 98.19 93 ALA A C 1
ATOM 715 O O . ALA A 1 93 ? -3.753 -1.079 -3.545 1.00 98.19 93 ALA A O 1
ATOM 716 N N . ILE A 1 94 ? -4.816 0.493 -2.369 1.00 98.50 94 ILE A N 1
ATOM 717 C CA . ILE A 1 94 ? -4.533 1.557 -3.349 1.00 98.50 94 ILE A CA 1
ATOM 718 C C . ILE A 1 94 ? -3.022 1.757 -3.496 1.00 98.50 94 ILE A C 1
ATOM 720 O O . ILE A 1 94 ? -2.541 1.885 -4.624 1.00 98.50 94 ILE A O 1
ATOM 724 N N . MET A 1 95 ? -2.272 1.754 -2.389 1.00 98.19 95 MET A N 1
ATOM 725 C CA . MET A 1 95 ? -0.814 1.856 -2.413 1.00 98.19 95 MET A CA 1
ATOM 726 C C . MET A 1 95 ? -0.194 0.726 -3.243 1.00 98.19 95 MET A C 1
ATOM 728 O O . MET A 1 95 ? 0.539 1.002 -4.195 1.00 98.19 95 MET A O 1
ATOM 732 N N . ALA A 1 96 ? -0.495 -0.529 -2.908 1.00 97.75 96 ALA A N 1
ATOM 733 C CA . ALA A 1 96 ? 0.078 -1.691 -3.579 1.00 97.75 96 ALA A CA 1
ATOM 734 C C . ALA A 1 96 ? -0.359 -1.765 -5.049 1.00 97.75 96 ALA A C 1
ATOM 736 O O . ALA A 1 96 ? 0.474 -1.885 -5.944 1.00 97.75 96 ALA A O 1
ATOM 737 N N . ASN A 1 97 ? -1.654 -1.613 -5.322 1.00 98.00 97 ASN A N 1
ATOM 738 C CA . ASN A 1 97 ? -2.200 -1.765 -6.667 1.00 98.00 97 ASN A CA 1
ATOM 739 C C . ASN A 1 97 ? -1.717 -0.668 -7.602 1.00 98.00 97 ASN A C 1
ATOM 741 O O . ASN A 1 97 ? -1.387 -0.956 -8.748 1.00 98.00 97 ASN A O 1
ATOM 745 N N . SER A 1 98 ? -1.613 0.572 -7.121 1.00 97.62 98 S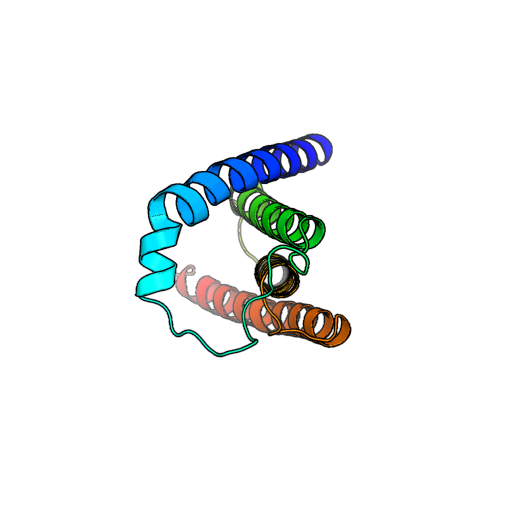ER A N 1
ATOM 746 C CA . SER A 1 98 ? -1.074 1.662 -7.935 1.00 97.62 98 SER A CA 1
ATOM 747 C C . SER A 1 98 ? 0.424 1.478 -8.184 1.00 97.62 98 SER A C 1
ATOM 749 O O . SER A 1 98 ? 0.886 1.738 -9.288 1.00 97.62 98 SER A O 1
ATOM 751 N N . TYR A 1 99 ? 1.183 0.940 -7.223 1.00 96.50 99 TYR A N 1
ATOM 752 C CA . TYR A 1 99 ? 2.581 0.575 -7.468 1.00 96.50 99 TYR A CA 1
ATOM 753 C C . TYR A 1 99 ? 2.703 -0.516 -8.542 1.00 96.50 99 TYR A C 1
ATOM 755 O O . TYR A 1 99 ? 3.506 -0.391 -9.471 1.00 96.50 99 TYR A O 1
ATOM 763 N N . TRP A 1 100 ? 1.863 -1.552 -8.472 1.00 96.19 100 TRP A N 1
ATOM 764 C CA . TRP A 1 100 ? 1.831 -2.609 -9.479 1.00 96.19 100 TRP A CA 1
ATOM 765 C C . TRP A 1 100 ? 1.414 -2.089 -10.852 1.00 96.19 100 TRP A C 1
ATOM 767 O O . TRP A 1 100 ? 2.075 -2.410 -11.836 1.00 96.19 100 TRP A O 1
ATOM 777 N N . LEU A 1 101 ? 0.385 -1.241 -10.926 1.00 96.12 101 LEU A N 1
ATOM 778 C CA . LEU A 1 101 ? -0.048 -0.581 -12.160 1.00 96.12 101 LEU A CA 1
ATOM 779 C C . LEU A 1 101 ? 1.032 0.350 -12.730 1.00 96.12 101 LEU A C 1
ATOM 781 O O . LEU A 1 101 ? 1.122 0.491 -13.951 1.00 96.12 101 LEU A O 1
ATOM 785 N N . ALA A 1 102 ? 1.860 0.960 -11.880 1.00 95.62 102 ALA A N 1
ATOM 786 C CA . ALA A 1 102 ? 2.972 1.801 -12.307 1.00 95.62 102 ALA A CA 1
ATOM 787 C C . ALA A 1 102 ? 4.115 0.988 -12.925 1.00 95.62 102 ALA A C 1
ATOM 789 O O . ALA A 1 102 ? 4.614 1.356 -13.986 1.00 95.62 102 ALA A O 1
ATOM 790 N N . SER A 1 103 ? 4.512 -0.109 -12.273 1.00 93.44 103 SER A N 1
ATOM 791 C CA . SER A 1 103 ? 5.810 -0.764 -12.494 1.00 93.44 103 SER A CA 1
ATOM 792 C C . SER A 1 103 ? 5.752 -2.147 -13.147 1.00 93.44 103 SER A C 1
ATOM 794 O O . SER A 1 103 ? 6.776 -2.640 -13.618 1.00 93.44 103 SER A O 1
ATOM 796 N N . SER A 1 104 ? 4.582 -2.787 -13.198 1.00 94.12 104 SER A N 1
ATOM 797 C CA . SER A 1 104 ? 4.447 -4.187 -13.619 1.00 94.12 104 SER A CA 1
ATOM 798 C C . SER A 1 104 ? 3.198 -4.448 -14.463 1.00 94.12 104 SER A C 1
ATOM 800 O O . SER A 1 104 ? 2.255 -3.657 -14.474 1.00 94.12 104 SER A O 1
ATOM 802 N N . ASN A 1 105 ? 3.166 -5.612 -15.107 1.00 93.44 105 ASN A N 1
ATOM 803 C CA . ASN A 1 105 ? 1.997 -6.175 -15.782 1.00 93.44 105 ASN A CA 1
ATOM 804 C C . ASN A 1 105 ? 1.211 -7.147 -14.876 1.00 93.44 105 ASN A C 1
ATOM 806 O O . ASN A 1 105 ? 0.533 -8.048 -15.367 1.00 93.44 105 ASN A O 1
ATOM 810 N N . PHE A 1 106 ? 1.300 -6.981 -13.545 1.00 93.44 106 PHE A N 1
ATOM 811 C CA . PHE A 1 106 ? 0.516 -7.766 -12.582 1.00 93.44 106 PHE A CA 1
ATOM 812 C C . PHE A 1 106 ? -0.989 -7.501 -12.738 1.00 93.44 106 PHE A C 1
ATOM 814 O O . PHE A 1 106 ? -1.784 -8.430 -12.858 1.00 93.44 106 PHE A O 1
ATOM 821 N N . TYR A 1 107 ? -1.374 -6.224 -12.813 1.00 91.00 107 TYR A N 1
ATOM 822 C CA . TYR A 1 107 ? -2.727 -5.819 -13.181 1.00 91.00 107 TYR A CA 1
ATOM 823 C C . TYR A 1 107 ? -2.747 -5.302 -14.615 1.00 91.00 107 TYR A C 1
ATOM 825 O O . TYR A 1 107 ? -2.263 -4.210 -14.901 1.00 91.00 107 TYR A O 1
ATOM 833 N N . ASN A 1 108 ? -3.397 -6.054 -15.499 1.00 83.50 108 ASN A N 1
ATOM 834 C CA . ASN A 1 108 ? -3.672 -5.618 -16.873 1.00 83.50 108 ASN A CA 1
ATOM 835 C C . ASN A 1 108 ? -5.032 -4.913 -17.006 1.00 83.50 108 ASN A C 1
ATOM 837 O O . ASN A 1 108 ? -5.421 -4.495 -18.091 1.00 83.50 108 ASN A O 1
ATOM 841 N N . ASN A 1 109 ? -5.782 -4.810 -15.906 1.00 90.06 109 ASN A N 1
ATOM 842 C CA . ASN A 1 109 ? -7.140 -4.294 -15.899 1.00 90.06 109 ASN A CA 1
ATOM 843 C C . ASN A 1 109 ? -7.416 -3.523 -14.599 1.00 90.06 109 ASN A C 1
ATOM 845 O O . ASN A 1 109 ? -7.367 -4.086 -13.504 1.00 90.06 109 ASN A O 1
ATOM 849 N N . ILE A 1 110 ? -7.759 -2.239 -14.735 1.00 93.12 110 ILE A N 1
ATOM 850 C CA . ILE A 1 110 ? -8.078 -1.350 -13.611 1.00 93.12 110 ILE A CA 1
ATOM 851 C C . ILE A 1 110 ? -9.276 -1.841 -12.783 1.00 93.12 110 ILE A C 1
ATOM 853 O O . ILE A 1 110 ? -9.319 -1.619 -11.576 1.00 93.12 110 ILE A O 1
ATOM 857 N N . TYR A 1 111 ? -10.220 -2.561 -13.395 1.00 95.94 111 TYR A N 1
ATOM 858 C CA . TYR A 1 111 ? -11.373 -3.132 -12.699 1.00 95.94 111 TYR A CA 1
ATOM 859 C C . TYR A 1 111 ? -10.964 -4.240 -11.724 1.00 95.94 111 TYR A C 1
ATOM 861 O O . TYR A 1 111 ? -11.571 -4.361 -10.664 1.00 95.94 111 TYR A O 1
ATOM 869 N N . VAL A 1 112 ? -9.908 -5.004 -12.029 1.00 95.69 112 VAL A N 1
ATOM 870 C CA . VAL A 1 112 ? -9.377 -6.025 -11.109 1.00 95.69 112 VAL A CA 1
ATOM 871 C C . VAL A 1 112 ? -8.713 -5.352 -9.910 1.00 95.69 112 VAL A C 1
ATOM 873 O O . VAL A 1 112 ? -8.991 -5.720 -8.774 1.00 95.69 112 VAL A O 1
ATOM 876 N N . ALA A 1 113 ? -7.923 -4.301 -10.145 1.00 95.69 113 ALA A N 1
ATOM 877 C CA . ALA A 1 113 ? -7.335 -3.507 -9.068 1.00 95.69 113 ALA A CA 1
ATOM 878 C C . ALA A 1 113 ? -8.406 -2.842 -8.178 1.00 95.69 113 ALA A C 1
ATOM 880 O O . ALA A 1 113 ? -8.246 -2.778 -6.960 1.00 95.69 113 ALA A O 1
ATOM 881 N N . ALA A 1 114 ? -9.514 -2.369 -8.759 1.00 95.75 114 ALA A N 1
ATOM 882 C CA . ALA A 1 114 ? -10.636 -1.803 -8.006 1.00 95.75 114 ALA A CA 1
ATOM 883 C C . ALA A 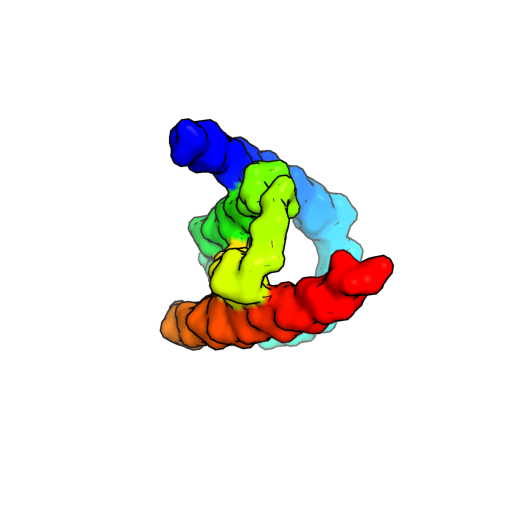1 114 ? -11.412 -2.865 -7.203 1.00 95.75 114 ALA A C 1
ATOM 885 O O . ALA A 1 114 ? -11.824 -2.612 -6.065 1.00 95.75 114 ALA A O 1
ATOM 886 N N . ALA A 1 115 ? -11.591 -4.062 -7.769 1.00 97.62 115 ALA A N 1
ATOM 887 C CA . ALA A 1 115 ? -12.174 -5.195 -7.060 1.00 97.62 115 ALA A CA 1
ATOM 888 C C . ALA A 1 115 ? -11.305 -5.604 -5.860 1.00 97.62 115 ALA A C 1
ATOM 890 O O . ALA A 1 115 ? -11.842 -5.816 -4.775 1.00 97.62 115 ALA A O 1
ATOM 891 N N . ASP A 1 116 ? -9.979 -5.618 -6.020 1.00 97.62 116 ASP A N 1
ATOM 892 C CA . ASP A 1 116 ? -9.039 -5.903 -4.933 1.00 97.62 116 ASP A CA 1
ATOM 893 C C . ASP A 1 116 ? -9.101 -4.848 -3.814 1.00 97.62 116 ASP A C 1
ATOM 895 O O . ASP A 1 116 ? -9.204 -5.201 -2.643 1.00 97.62 116 ASP A O 1
ATOM 899 N N . VAL A 1 117 ? -9.198 -3.552 -4.146 1.00 98.31 117 VAL A N 1
ATOM 900 C CA . VAL A 1 117 ? -9.433 -2.492 -3.140 1.00 98.31 117 VAL A CA 1
ATOM 901 C C . VAL A 1 117 ? -10.725 -2.735 -2.355 1.00 98.31 117 VAL A C 1
ATOM 903 O O . VAL A 1 117 ? -10.759 -2.567 -1.133 1.00 98.31 117 VAL A O 1
ATOM 906 N N . THR A 1 118 ? -11.789 -3.160 -3.038 1.00 98.19 118 THR A N 1
ATOM 907 C CA . THR A 1 118 ? -13.075 -3.470 -2.397 1.00 98.19 118 THR A CA 1
ATOM 908 C C . THR A 1 118 ? -12.955 -4.693 -1.483 1.00 98.19 118 THR A C 1
ATOM 910 O O . THR A 1 118 ? -13.418 -4.666 -0.341 1.00 98.19 118 THR A O 1
ATOM 913 N N . ALA A 1 119 ? -12.285 -5.750 -1.947 1.00 98.38 119 ALA A N 1
ATOM 914 C CA . ALA A 1 119 ? -12.034 -6.953 -1.162 1.00 98.38 119 ALA A CA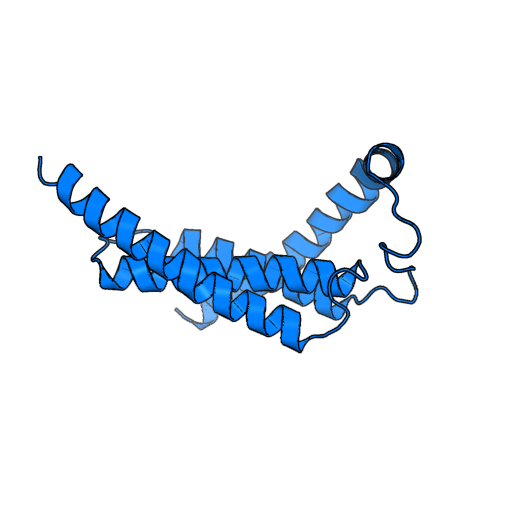 1
ATOM 915 C C . ALA A 1 119 ? -11.160 -6.661 0.070 1.00 98.38 119 ALA A C 1
ATOM 917 O O . ALA A 1 119 ? -11.458 -7.147 1.165 1.00 98.38 119 ALA A O 1
ATOM 918 N N . ALA A 1 120 ? -10.135 -5.817 -0.065 1.00 98.38 120 ALA A N 1
ATOM 919 C CA . ALA A 1 120 ? -9.288 -5.366 1.035 1.00 98.38 120 ALA A CA 1
ATOM 920 C C . ALA A 1 120 ? -10.080 -4.556 2.074 1.00 98.38 120 ALA A C 1
ATOM 922 O O . ALA A 1 120 ? -9.940 -4.787 3.274 1.00 98.38 120 ALA A O 1
ATOM 923 N N . ALA A 1 121 ? -10.968 -3.658 1.638 1.00 98.38 121 ALA A N 1
ATOM 924 C CA . ALA A 1 121 ? -11.832 -2.900 2.542 1.00 98.38 121 ALA A CA 1
ATOM 925 C C . ALA A 1 121 ? -12.702 -3.824 3.411 1.00 98.38 121 ALA A C 1
ATOM 927 O O . ALA A 1 121 ? -12.790 -3.646 4.627 1.00 98.38 121 ALA A O 1
ATOM 928 N N . ILE A 1 122 ? -13.320 -4.834 2.790 1.00 98.56 122 ILE A N 1
ATOM 929 C CA . ILE A 1 122 ? -14.199 -5.790 3.473 1.00 98.56 122 ILE A CA 1
ATOM 930 C C . ILE A 1 122 ? -13.391 -6.686 4.417 1.00 98.56 122 ILE A C 1
ATOM 932 O O . ILE A 1 122 ? -13.729 -6.808 5.594 1.00 98.56 122 ILE A O 1
ATOM 936 N N . SER A 1 123 ? -12.315 -7.296 3.918 1.00 98.56 123 SER A N 1
ATOM 937 C CA . SER A 1 123 ? -11.507 -8.257 4.679 1.00 98.56 123 SER A CA 1
ATOM 938 C C . SER A 1 123 ? -10.785 -7.609 5.860 1.00 98.56 123 SER A C 1
ATOM 940 O O . SER A 1 123 ? -10.872 -8.107 6.983 1.00 98.56 123 SER A O 1
ATOM 942 N N . VAL A 1 124 ? -10.135 -6.461 5.654 1.00 97.88 124 VAL A N 1
ATOM 943 C CA . VAL A 1 124 ? -9.429 -5.751 6.729 1.00 97.88 124 VAL A CA 1
ATOM 944 C C . VAL A 1 124 ? -10.421 -5.050 7.664 1.00 97.88 124 VAL A C 1
ATOM 946 O O . VAL A 1 124 ? -10.188 -4.983 8.870 1.00 97.88 124 VAL A O 1
ATOM 949 N N . GLY A 1 125 ? -11.581 -4.610 7.163 1.00 97.12 125 GLY A N 1
ATOM 950 C CA . GLY A 1 125 ? -12.690 -4.153 8.006 1.00 97.12 125 GLY A CA 1
ATOM 951 C C . GLY A 1 125 ? -13.201 -5.248 8.946 1.00 97.12 125 GLY A C 1
ATOM 952 O O . GLY A 1 125 ? -13.364 -5.013 10.146 1.00 97.12 125 GLY A O 1
ATOM 953 N N . PHE A 1 126 ? -13.380 -6.469 8.437 1.00 98.00 126 PHE A N 1
ATOM 954 C CA . PHE A 1 126 ? -13.731 -7.630 9.254 1.00 98.00 126 PHE A CA 1
ATOM 955 C C . PHE A 1 126 ? -12.626 -7.989 10.259 1.00 98.00 126 PHE A C 1
ATOM 957 O O . PHE A 1 126 ? -12.915 -8.266 11.422 1.00 98.00 126 PHE A O 1
ATOM 964 N N . LEU A 1 127 ? -11.353 -7.905 9.871 1.00 96.75 127 LEU A N 1
ATOM 965 C CA . LEU A 1 127 ? -10.244 -8.067 10.813 1.00 96.75 127 LEU A CA 1
ATOM 966 C C . LEU A 1 127 ? -10.307 -7.027 11.947 1.00 96.75 127 LEU A C 1
ATOM 968 O O . LEU A 1 127 ? -10.156 -7.377 13.118 1.00 96.75 127 LEU A O 1
ATOM 972 N N . GLY A 1 128 ? -10.606 -5.765 11.624 1.00 93.88 128 GLY A N 1
ATOM 973 C CA . GLY A 1 128 ? -10.807 -4.699 12.608 1.00 93.88 128 GLY A CA 1
ATOM 974 C C . GLY A 1 128 ? -11.961 -4.976 13.581 1.00 93.88 128 GLY A C 1
ATOM 975 O O . GLY A 1 128 ? -11.835 -4.697 14.780 1.00 93.88 128 GLY A O 1
ATOM 976 N N . PHE A 1 129 ? -13.056 -5.581 13.100 1.00 95.19 129 PHE A N 1
ATOM 977 C CA . PHE A 1 129 ? -14.136 -6.103 13.948 1.00 95.19 129 PHE A CA 1
ATOM 978 C C . PHE A 1 129 ? -13.609 -7.138 14.943 1.00 95.19 129 PHE A C 1
ATOM 980 O O . PHE A 1 129 ? -13.781 -6.958 16.150 1.00 95.19 129 PHE A O 1
ATOM 987 N N . ILE A 1 130 ? -12.942 -8.187 14.450 1.00 95.62 130 ILE A N 1
ATOM 988 C CA . ILE A 1 130 ? -12.450 -9.294 15.282 1.00 95.62 130 ILE A CA 1
ATOM 989 C C . ILE A 1 130 ? -11.487 -8.781 16.353 1.00 95.62 130 ILE A C 1
ATOM 991 O O . ILE A 1 130 ? -11.695 -9.054 17.535 1.00 95.62 130 ILE A O 1
ATOM 995 N N . ILE A 1 131 ? -10.489 -7.982 15.963 1.00 92.44 131 ILE A N 1
ATOM 996 C CA . ILE A 1 131 ? -9.498 -7.422 16.892 1.00 92.44 131 ILE A CA 1
ATOM 997 C C . ILE A 1 131 ? -10.179 -6.591 17.979 1.00 92.44 131 ILE A C 1
ATOM 999 O O . ILE A 1 131 ? -9.821 -6.705 19.146 1.00 92.44 131 ILE A O 1
ATOM 1003 N N . THR A 1 132 ? -11.182 -5.783 17.630 1.00 90.88 132 THR A N 1
ATOM 1004 C CA . THR A 1 132 ? -11.848 -4.921 18.615 1.00 90.88 132 THR A CA 1
ATOM 1005 C C . THR A 1 132 ? -12.764 -5.710 19.547 1.00 90.88 132 THR A C 1
ATOM 1007 O O . THR A 1 132 ? -12.790 -5.445 20.745 1.00 90.88 132 THR A O 1
ATOM 1010 N N . VAL A 1 133 ? -13.500 -6.700 19.031 1.00 92.69 133 VAL A N 1
ATOM 1011 C CA . VAL A 1 133 ? -14.344 -7.579 19.858 1.00 92.69 133 VAL A CA 1
ATOM 1012 C C . VAL A 1 133 ? -13.494 -8.376 20.843 1.00 92.69 133 VAL A C 1
ATOM 1014 O O . VAL A 1 133 ? -13.839 -8.446 22.021 1.00 92.69 133 VAL A O 1
ATOM 1017 N N . VAL A 1 134 ? -12.389 -8.957 20.375 1.00 91.88 134 VAL A N 1
ATOM 1018 C CA . VAL A 1 134 ? -11.462 -9.715 21.223 1.00 91.88 134 VAL A CA 1
ATOM 1019 C C . VAL A 1 134 ? -10.752 -8.782 22.202 1.00 91.88 134 VAL A C 1
ATOM 1021 O O . VAL A 1 134 ? -10.745 -9.055 23.398 1.00 91.88 134 VAL A O 1
ATOM 1024 N N . GLY A 1 135 ? -10.238 -7.648 21.724 1.00 88.50 135 GLY A N 1
ATOM 1025 C CA . GLY A 1 135 ? -9.559 -6.646 22.542 1.00 88.50 135 GLY A CA 1
ATOM 1026 C C . GLY A 1 135 ? -10.427 -6.164 23.699 1.00 88.50 135 GLY A C 1
ATOM 1027 O O . GLY A 1 135 ? -9.987 -6.226 24.839 1.00 88.50 135 GLY A O 1
ATOM 1028 N N . ASN A 1 136 ? -11.690 -5.812 23.434 1.00 86.75 136 ASN A N 1
ATOM 1029 C CA . ASN A 1 136 ? -12.641 -5.378 24.463 1.00 86.75 136 ASN A CA 1
ATOM 1030 C C . ASN A 1 136 ? -12.958 -6.456 25.509 1.00 86.75 136 ASN A C 1
ATOM 1032 O O . ASN A 1 136 ? -13.406 -6.119 26.596 1.00 86.75 136 ASN A O 1
ATOM 1036 N N . ARG A 1 137 ? -12.778 -7.744 25.197 1.00 83.56 137 ARG A N 1
ATOM 1037 C CA . ARG A 1 137 ? -12.938 -8.821 26.187 1.00 83.56 137 ARG A CA 1
ATOM 1038 C C . ARG A 1 137 ? -11.699 -8.984 27.063 1.00 83.56 137 ARG A C 1
ATOM 1040 O O . ARG A 1 137 ? -11.841 -9.382 28.212 1.00 83.56 137 ARG A O 1
ATOM 1047 N N . ILE A 1 138 ? -10.516 -8.687 26.526 1.00 84.31 138 ILE A N 1
ATOM 1048 C CA . ILE A 1 138 ? -9.240 -8.805 27.242 1.00 84.31 138 ILE A CA 1
ATOM 1049 C C . ILE A 1 138 ? -9.025 -7.606 28.174 1.00 84.31 138 ILE A C 1
ATOM 1051 O O . ILE A 1 138 ? -8.574 -7.789 29.294 1.00 84.31 138 ILE A O 1
ATOM 1055 N N . SER A 1 139 ? -9.378 -6.389 27.753 1.00 65.88 139 SER A N 1
ATOM 1056 C CA . SER A 1 139 ? -9.168 -5.160 28.537 1.00 65.88 139 SER A CA 1
ATOM 1057 C C . SER A 1 139 ? -10.244 -4.861 29.594 1.00 65.88 139 SER A C 1
ATOM 1059 O O . SER A 1 139 ? -10.204 -3.802 30.214 1.00 65.88 139 SER A O 1
ATOM 1061 N N . VAL A 1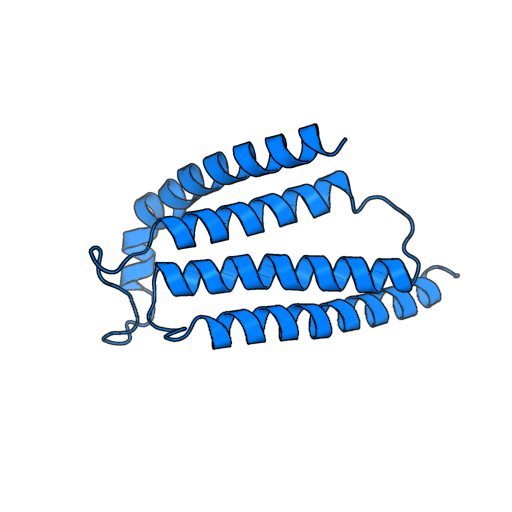 140 ? -11.206 -5.768 29.801 1.00 53.72 140 VAL A N 1
ATOM 1062 C CA . VAL A 1 140 ? -12.216 -5.711 30.883 1.00 53.72 140 VAL A CA 1
ATOM 1063 C C . VAL A 1 140 ? -11.798 -6.577 32.095 1.00 53.72 140 VAL A C 1
ATOM 1065 O O . VAL A 1 140 ? -12.573 -6.754 33.033 1.00 53.72 140 VAL A O 1
ATOM 1068 N N . GLN A 1 141 ? -10.559 -7.083 32.105 1.00 43.84 141 GLN A N 1
ATOM 1069 C CA . GLN A 1 141 ? -9.872 -7.620 33.290 1.00 43.84 141 GLN A CA 1
ATOM 1070 C C . GLN A 1 141 ? -8.862 -6.601 33.817 1.00 43.84 141 GLN A C 1
ATOM 1072 O O . GLN A 1 141 ? -8.693 -6.554 35.054 1.00 43.84 141 GLN A O 1
#

Secondary structure (DSSP, 8-state):
-HHHHHHHHHHHHHHHHHHHHIIIIIITHHHHHHHS---TTTBPPTTT--HHHHHHHHHHHHHHHHHHHHH--S---HHHHHHHHHHHHHHHHHHHHHHHHHHBSS-S-HHHHHHHHHHHHHHHHHHHHHHHHHHHHHTT-

Sequence (141 aa):
MAKKIIILIIIGTIAYLAFGWFIFDYLLGAYTDMNTTQIPGFKKTADQFSMPYLVISCAAYSALIVFVLVYLTKTTNVIKGIITGAVIGVLVAIMANSYWLASSNFYNNIYVAAADVTAAAISVGFLGFIITVVGNRISVQ

Organism: NCBI:txid2077091

pLDDT: mean 91.95, std 9.08, range [43.84, 98.56]

Radius of gyration: 17.78 Å; chains: 1; bounding box: 39×35×55 Å

Foldseek 3Di:
DVVVLVVQLVVQLVVCLVVVCCVVCPVCVVVCVVPDDDDPQWWDDPVQADPVLQSQLSSLVSSLVSCCVPPVPDDDDLQNLLQNQLSNLLSNLSNVLSVSSRTTVPDPDVVVSVVSSVVSSRVRSVVSNVCNVVVVVVVVD